Protein AF-A0A2H9LXZ3-F1 (afdb_monomer)

Solvent-accessible surface area (backbone atoms only — not comparable to full-atom values): 5388 Å² total; per-residue (Å²): 138,89,79,96,81,56,70,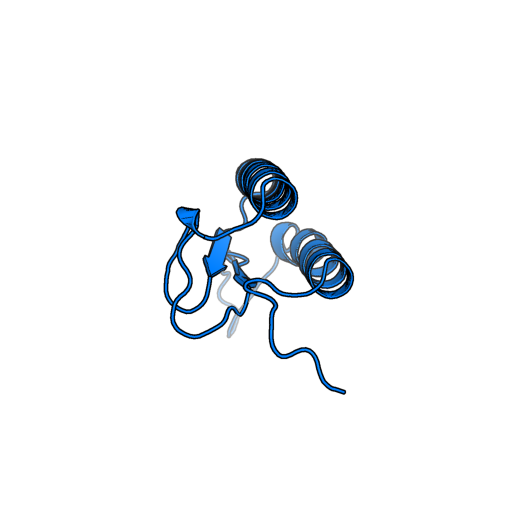52,63,52,73,67,59,51,51,56,50,50,57,50,44,62,55,49,61,66,62,82,84,42,61,62,97,85,43,79,53,84,78,77,41,68,52,75,43,63,44,51,98,82,73,49,79,87,77,46,53,74,67,55,48,53,48,49,55,51,49,53,51,50,25,66,75,59,66,38,32,43,28,48,73,89,46,70,82,96

Foldseek 3Di:
DDDPDDQWDDPVVVVVLVVVLVVLLPDDADDDPNDGDDDAAEREIEGPPDRDLVPDDPVVVVVVVVVVVVCVVSRHWYHYPHDTPD

Nearest PDB structures (foldseek):
  8a3v-assembly1_C  TM=2.925E-01  e=3.371E+00  Vibrio cholerae
  2mm9-assembly1_A  TM=2.903E-01  e=4.125E+00  Arabidopsis thaliana

Mean predicted aligned error: 6.32 Å

Radius of gyration: 14.75 Å; Cα contacts (8 Å, |Δi|>4): 89; chains: 1; bounding box: 38×24×42 Å

Structure (mmCIF, N/CA/C/O backbone):
data_AF-A0A2H9LXZ3-F1
#
_entry.id   AF-A0A2H9LXZ3-F1
#
loop_
_atom_site.group_PDB
_atom_site.id
_atom_site.type_symbol
_atom_site.label_atom_id
_atom_site.label_alt_id
_atom_site.label_comp_id
_atom_site.label_asym_id
_atom_site.label_entity_id
_atom_site.label_seq_id
_atom_site.pdbx_PDB_ins_code
_atom_site.Cartn_x
_atom_site.Cartn_y
_atom_site.Cartn_z
_atom_site.occupancy
_atom_site.B_iso_or_equiv
_atom_site.auth_seq_id
_atom_site.auth_comp_id
_atom_site.auth_asym_id
_atom_site.auth_atom_id
_atom_site.pdbx_PDB_model_num
ATOM 1 N N . LYS A 1 1 ? -4.053 -10.793 -23.959 1.00 38.38 1 LYS A N 1
ATOM 2 C CA . LYS A 1 1 ? -3.179 -9.701 -23.460 1.00 38.38 1 LYS A CA 1
ATOM 3 C C . LYS A 1 1 ? -1.841 -10.322 -23.078 1.00 38.38 1 LYS A C 1
ATOM 5 O O . LYS A 1 1 ? -1.796 -11.045 -22.096 1.00 38.38 1 LYS A O 1
ATOM 10 N N . HIS A 1 2 ? -0.804 -10.122 -23.890 1.00 44.84 2 HIS A N 1
ATOM 11 C CA . HIS A 1 2 ? 0.554 -10.586 -23.605 1.00 44.84 2 HIS A CA 1
ATOM 12 C C . HIS A 1 2 ? 1.339 -9.449 -22.948 1.00 44.84 2 HIS A C 1
ATOM 14 O O . HIS A 1 2 ? 1.470 -8.372 -23.521 1.00 44.84 2 HIS A 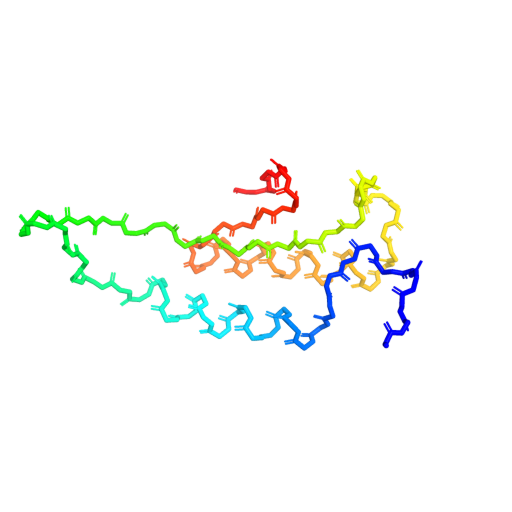O 1
ATOM 20 N N . SER A 1 3 ? 1.876 -9.673 -21.759 1.00 42.88 3 SER A N 1
ATOM 21 C CA . SER A 1 3 ? 3.079 -8.978 -21.301 1.00 42.88 3 SER A CA 1
ATOM 22 C C . SER A 1 3 ? 3.852 -10.005 -20.498 1.00 42.88 3 SER A C 1
ATOM 24 O O . SER A 1 3 ? 3.455 -10.349 -19.394 1.00 42.88 3 SER A O 1
ATOM 26 N N . LYS A 1 4 ? 4.858 -10.579 -21.153 1.00 47.09 4 LYS A N 1
ATOM 27 C CA . LYS A 1 4 ? 5.703 -11.676 -20.673 1.00 47.09 4 LYS A CA 1
ATOM 28 C C . LYS A 1 4 ? 6.919 -11.189 -19.861 1.00 47.09 4 LYS A C 1
ATOM 30 O O . LYS A 1 4 ? 7.838 -11.966 -19.684 1.00 47.09 4 LYS A O 1
ATOM 35 N N . GLU A 1 5 ? 6.982 -9.916 -19.457 1.00 51.31 5 GLU A N 1
ATOM 36 C CA . GLU A 1 5 ? 8.235 -9.320 -18.953 1.00 51.31 5 GLU A CA 1
ATOM 37 C C . GLU A 1 5 ? 7.996 -8.114 -18.026 1.00 51.31 5 GLU A C 1
ATOM 39 O O . GLU A 1 5 ? 8.532 -7.028 -18.252 1.00 51.31 5 GLU A O 1
ATOM 44 N N . LYS A 1 6 ? 7.137 -8.226 -17.006 1.00 55.44 6 LYS A N 1
ATOM 45 C CA . LYS A 1 6 ? 7.085 -7.173 -15.976 1.00 55.44 6 LYS A CA 1
ATOM 46 C C . LYS A 1 6 ? 7.195 -7.768 -14.586 1.00 55.44 6 LYS A C 1
ATOM 48 O O . LYS A 1 6 ? 6.272 -8.404 -14.091 1.00 55.44 6 LYS A O 1
ATOM 53 N N . ASN A 1 7 ? 8.321 -7.461 -13.950 1.00 66.94 7 ASN A N 1
ATOM 54 C CA . ASN A 1 7 ? 8.636 -7.825 -12.573 1.00 66.94 7 ASN A CA 1
ATOM 55 C C . ASN A 1 7 ? 7.674 -7.187 -11.557 1.00 66.94 7 ASN A C 1
ATOM 57 O O . ASN A 1 7 ? 7.656 -7.592 -10.401 1.00 66.94 7 ASN A O 1
ATOM 61 N N . LEU A 1 8 ? 6.879 -6.191 -11.960 1.00 76.75 8 LEU A N 1
ATOM 62 C CA . LEU A 1 8 ? 5.919 -5.483 -11.117 1.00 76.75 8 LEU A CA 1
ATOM 63 C C . LEU A 1 8 ? 4.592 -5.224 -11.854 1.00 76.75 8 LEU A C 1
ATOM 65 O O . LEU A 1 8 ? 4.569 -5.154 -13.089 1.00 76.75 8 LEU A O 1
ATOM 69 N N . PRO A 1 9 ? 3.480 -5.027 -11.115 1.00 83.50 9 PRO A N 1
ATOM 70 C CA . PRO A 1 9 ? 2.202 -4.648 -11.707 1.00 83.50 9 PRO A CA 1
ATOM 71 C C . PRO A 1 9 ? 2.303 -3.297 -12.423 1.00 83.50 9 PRO A C 1
ATOM 73 O O . PRO A 1 9 ? 3.214 -2.498 -12.186 1.00 83.50 9 PRO A O 1
ATOM 76 N N . SER A 1 10 ? 1.358 -3.023 -13.324 1.00 86.06 10 SER A N 1
ATOM 77 C CA . SER A 1 10 ? 1.409 -1.784 -14.093 1.00 86.06 10 SER A CA 1
ATOM 78 C C . SER A 1 10 ? 1.223 -0.559 -13.190 1.00 86.06 10 SER A C 1
ATOM 80 O O . SER A 1 10 ? 0.574 -0.619 -12.146 1.00 86.06 10 SER A O 1
ATOM 82 N N . LEU A 1 11 ? 1.734 0.598 -13.624 1.00 85.19 11 LEU A N 1
ATOM 83 C CA . LEU A 1 11 ? 1.527 1.857 -12.902 1.00 85.19 11 LEU A CA 1
ATOM 84 C C . LEU A 1 11 ? 0.031 2.172 -12.701 1.00 85.19 11 LEU A C 1
ATOM 86 O O . LEU A 1 11 ? -0.331 2.791 -11.705 1.00 85.19 11 LEU A O 1
ATOM 90 N N . GLY A 1 12 ? -0.833 1.753 -13.634 1.00 87.75 12 GLY A N 1
ATOM 91 C CA . GLY A 1 12 ? -2.284 1.893 -13.502 1.00 87.75 12 GLY A CA 1
ATOM 92 C C . GLY A 1 12 ? -2.838 1.080 -12.332 1.00 87.75 12 GLY A C 1
ATOM 93 O O . GLY A 1 12 ? -3.554 1.630 -11.500 1.00 87.75 12 GLY A O 1
ATOM 94 N N . ASP A 1 13 ? -2.430 -0.184 -12.216 1.00 88.38 13 ASP A N 1
ATOM 95 C CA . ASP A 1 13 ? -2.857 -1.074 -11.128 1.00 88.38 13 ASP A CA 1
ATOM 96 C C . ASP A 1 13 ? -2.352 -0.580 -9.763 1.00 88.38 13 ASP A C 1
ATOM 98 O O . ASP A 1 13 ? -3.073 -0.620 -8.769 1.00 88.38 13 ASP A O 1
ATOM 102 N N . ILE A 1 14 ? -1.126 -0.047 -9.713 1.00 90.12 14 ILE A N 1
ATOM 103 C CA . ILE A 1 14 ? -0.552 0.542 -8.493 1.00 90.12 14 ILE A CA 1
ATOM 104 C C . ILE A 1 14 ? -1.339 1.781 -8.064 1.00 90.12 14 ILE A C 1
ATOM 106 O O . ILE A 1 14 ? -1.631 1.938 -6.880 1.00 90.12 14 ILE A O 1
ATOM 110 N N . LYS A 1 15 ? -1.707 2.656 -9.007 1.00 91.31 15 LYS A N 1
ATOM 111 C CA . LYS A 1 15 ? -2.524 3.843 -8.715 1.00 91.31 15 LYS A CA 1
ATOM 112 C C . LYS A 1 15 ? -3.904 3.464 -8.181 1.00 91.31 15 LYS A C 1
ATOM 114 O O . LYS A 1 15 ? -4.350 4.063 -7.207 1.00 91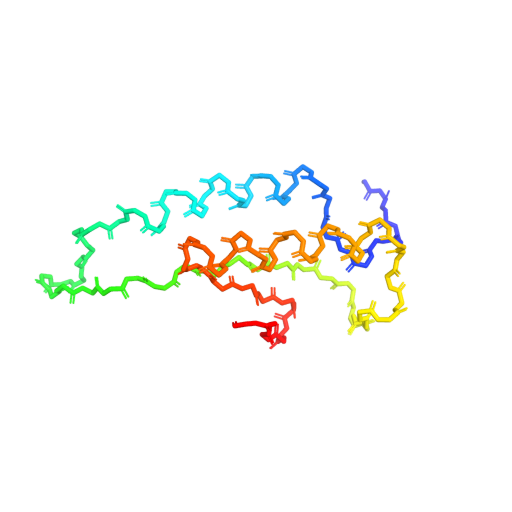.31 15 LYS A O 1
ATOM 119 N N . ASP A 1 16 ? -4.545 2.459 -8.771 1.00 92.81 16 ASP A N 1
ATOM 120 C CA . ASP A 1 16 ? -5.819 1.933 -8.267 1.00 92.81 16 ASP A CA 1
ATOM 121 C C . ASP A 1 16 ? -5.668 1.336 -6.855 1.00 92.81 16 ASP A C 1
ATOM 123 O O . ASP A 1 16 ? -6.476 1.589 -5.959 1.00 92.81 16 ASP A O 1
ATOM 127 N N . GLY A 1 17 ? -4.572 0.613 -6.613 1.00 93.50 17 GLY A N 1
ATOM 128 C CA . GLY A 1 17 ? -4.212 0.117 -5.288 1.00 93.50 17 GLY A CA 1
ATOM 129 C C . GLY A 1 17 ? -4.023 1.234 -4.256 1.00 93.50 17 GLY A C 1
ATOM 130 O O . GLY A 1 17 ? -4.553 1.137 -3.151 1.00 93.50 17 GLY A O 1
ATOM 131 N N . LEU A 1 18 ? -3.326 2.316 -4.614 1.00 93.94 18 LEU A N 1
ATOM 132 C CA . LEU A 1 18 ? -3.130 3.481 -3.744 1.00 93.94 18 LEU A CA 1
ATOM 133 C C . LEU A 1 18 ? -4.444 4.194 -3.419 1.00 93.94 18 LEU A C 1
ATOM 135 O O . LEU A 1 18 ? -4.652 4.571 -2.269 1.00 93.94 18 LEU A O 1
ATOM 139 N N . LEU A 1 19 ? -5.354 4.324 -4.388 1.00 94.62 19 LEU A N 1
ATOM 140 C CA . LEU A 1 19 ? -6.676 4.901 -4.141 1.00 94.62 19 LEU A CA 1
ATOM 141 C C . LEU A 1 19 ? -7.434 4.113 -3.062 1.00 94.62 19 LEU A C 1
ATOM 143 O O . LEU A 1 19 ? -8.017 4.699 -2.152 1.00 94.62 19 LEU A O 1
ATOM 147 N N . LYS A 1 20 ? -7.361 2.779 -3.107 1.00 94.44 20 LYS A N 1
ATOM 148 C CA . LYS A 1 20 ? -7.925 1.915 -2.060 1.00 94.44 20 LYS A CA 1
ATOM 149 C C . LYS A 1 20 ? -7.205 2.080 -0.724 1.00 94.44 20 LYS A C 1
ATOM 151 O O . LYS A 1 20 ? -7.864 2.046 0.310 1.00 94.44 20 LYS A O 1
ATOM 156 N N . MET A 1 21 ? -5.885 2.284 -0.722 1.00 95.38 21 MET A N 1
ATOM 157 C CA . MET A 1 21 ? -5.139 2.517 0.521 1.00 95.38 21 MET A CA 1
ATOM 158 C C . MET A 1 21 ? -5.600 3.793 1.217 1.00 95.38 21 MET A C 1
ATOM 160 O O . MET A 1 21 ? -5.824 3.737 2.417 1.00 95.38 21 MET A O 1
ATOM 164 N N . ILE A 1 22 ? -5.849 4.878 0.475 1.00 93.69 22 ILE A N 1
ATOM 165 C CA . ILE A 1 22 ? -6.409 6.118 1.040 1.00 93.69 22 ILE A CA 1
ATOM 166 C C . ILE A 1 22 ? -7.726 5.832 1.770 1.00 93.69 22 ILE A C 1
ATOM 168 O O . ILE A 1 22 ? -7.954 6.343 2.860 1.00 93.69 22 ILE A O 1
ATOM 172 N N . LEU A 1 23 ? -8.597 4.995 1.208 1.00 94.06 23 LEU A N 1
ATOM 173 C CA . LEU A 1 23 ? -9.851 4.638 1.870 1.00 94.06 23 LEU A CA 1
ATOM 174 C C . LEU A 1 23 ? -9.606 3.761 3.103 1.00 94.06 23 LEU A C 1
ATOM 176 O O . LEU A 1 23 ? -10.143 4.031 4.173 1.00 94.06 23 LEU A O 1
ATOM 180 N N . PHE A 1 24 ? -8.778 2.723 2.973 1.00 93.50 24 PHE A N 1
ATOM 181 C CA . PHE A 1 24 ? -8.576 1.729 4.026 1.00 93.50 24 PHE A CA 1
ATOM 182 C C . PHE A 1 24 ? -7.803 2.259 5.236 1.00 93.50 24 PHE A C 1
ATOM 184 O O . PHE A 1 24 ? -8.064 1.813 6.351 1.00 93.50 24 PHE A O 1
ATOM 191 N N . THR A 1 25 ? -6.882 3.208 5.052 1.00 93.50 25 THR A N 1
ATOM 192 C CA . THR A 1 25 ? -6.134 3.831 6.159 1.00 93.50 25 THR A CA 1
ATOM 193 C C . THR A 1 25 ? -6.984 4.802 6.974 1.00 93.50 25 THR A C 1
ATOM 195 O O . THR A 1 25 ? -6.620 5.115 8.102 1.00 93.50 25 THR A O 1
ATOM 198 N N . ASN A 1 26 ? -8.110 5.261 6.423 1.00 92.75 26 ASN A N 1
ATOM 199 C CA . ASN A 1 26 ? -9.025 6.210 7.061 1.00 92.75 26 ASN A CA 1
ATOM 200 C C . ASN A 1 26 ? -10.279 5.539 7.658 1.00 92.75 26 ASN A C 1
ATOM 202 O O . ASN A 1 26 ? -11.233 6.219 8.028 1.00 92.75 26 ASN A O 1
ATOM 206 N N . LEU A 1 27 ? -10.315 4.206 7.759 1.00 92.06 27 LEU A N 1
ATOM 207 C CA . LEU A 1 27 ? -11.432 3.498 8.389 1.00 92.06 27 LEU A CA 1
ATOM 208 C C . LEU A 1 27 ? -11.348 3.587 9.924 1.00 92.06 27 LEU A C 1
ATOM 210 O O . LEU A 1 27 ? -10.492 2.953 10.538 1.00 92.06 27 LEU A O 1
ATOM 214 N N . GLU A 1 28 ? -12.272 4.319 10.552 1.00 87.56 28 GLU A N 1
ATOM 215 C CA . GLU A 1 28 ? -12.272 4.540 12.012 1.00 87.56 28 GLU A CA 1
ATOM 216 C C . GLU A 1 28 ? -13.190 3.595 12.809 1.00 87.56 28 GLU A C 1
ATOM 218 O O . GLU A 1 28 ? -12.900 3.273 13.969 1.00 87.56 28 GLU A O 1
ATOM 223 N N . ASP A 1 29 ? -14.299 3.142 12.211 1.00 91.50 29 ASP A N 1
ATOM 224 C CA . ASP A 1 29 ? -15.303 2.292 12.868 1.00 91.50 29 ASP A CA 1
ATOM 225 C C . ASP A 1 29 ? -15.432 0.916 12.206 1.00 91.50 29 ASP A C 1
ATOM 227 O O . ASP A 1 29 ? -16.473 0.536 11.673 1.00 91.50 29 ASP A O 1
ATOM 231 N N . VAL A 1 30 ? -14.344 0.146 12.232 1.00 92.19 30 VAL A N 1
ATOM 232 C CA . VAL A 1 30 ? -14.352 -1.237 11.744 1.00 92.19 30 VAL A CA 1
ATOM 233 C C . VAL A 1 30 ? -14.756 -2.179 12.870 1.00 92.19 30 VAL A C 1
ATOM 235 O O . VAL A 1 30 ? -14.086 -2.253 13.902 1.00 92.19 30 VAL A O 1
ATOM 238 N N . LYS A 1 31 ? -15.848 -2.925 12.669 1.00 95.25 31 LYS A N 1
ATOM 239 C CA . LYS A 1 31 ? -16.382 -3.881 13.645 1.00 95.25 31 LYS A CA 1
ATOM 240 C C . LYS A 1 31 ? -16.657 -5.240 13.012 1.00 95.25 31 LYS A C 1
ATOM 242 O O . LYS A 1 31 ? -17.213 -5.317 11.922 1.00 95.25 31 LYS A O 1
ATOM 247 N N . ILE A 1 32 ? -16.331 -6.307 13.735 1.00 93.50 32 ILE A N 1
ATOM 248 C CA . ILE A 1 32 ? -16.721 -7.683 13.400 1.00 93.50 32 ILE A CA 1
ATOM 249 C C . ILE A 1 32 ? -17.491 -8.221 14.606 1.00 93.50 32 ILE A C 1
ATOM 251 O O . ILE A 1 32 ? -16.969 -8.207 15.720 1.00 93.50 32 ILE A O 1
ATOM 255 N N . ASN A 1 33 ? -18.748 -8.631 14.406 1.00 94.44 33 ASN A N 1
ATOM 256 C CA . ASN A 1 33 ? -19.661 -9.065 15.476 1.00 94.44 33 ASN A CA 1
ATOM 257 C C . ASN A 1 33 ? -19.743 -8.068 16.653 1.00 94.44 33 ASN A C 1
ATOM 259 O O . ASN A 1 33 ? -19.697 -8.452 17.817 1.00 94.44 33 ASN A O 1
ATOM 263 N N . GLY A 1 34 ? -19.793 -6.765 16.351 1.00 93.00 34 GLY A N 1
ATOM 264 C CA . GLY A 1 34 ? -19.870 -5.694 17.354 1.00 93.00 34 GLY A CA 1
ATOM 265 C C . GLY A 1 34 ? -18.551 -5.354 18.064 1.00 93.00 34 GLY A C 1
ATOM 266 O O . GLY A 1 34 ? -18.476 -4.324 18.730 1.00 93.00 34 GLY A O 1
ATOM 267 N N . LYS A 1 35 ? -17.486 -6.147 17.890 1.00 95.06 35 LYS A N 1
ATOM 268 C CA . LYS A 1 35 ? -16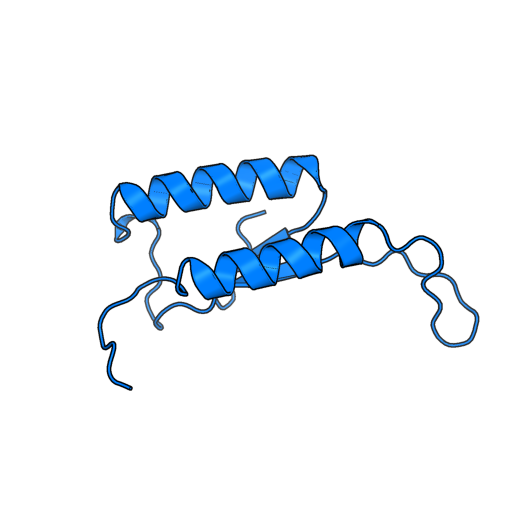.156 -5.860 18.447 1.00 95.06 35 LYS A CA 1
ATOM 269 C C . LYS A 1 35 ? -15.367 -4.958 17.501 1.00 95.06 35 LYS A C 1
ATOM 271 O O . LYS A 1 35 ? -15.296 -5.250 16.311 1.00 95.06 35 LYS A O 1
ATOM 276 N N . LYS A 1 36 ? -14.769 -3.881 18.024 1.00 94.81 36 LYS A N 1
ATOM 277 C CA . LYS A 1 36 ? -13.956 -2.929 17.247 1.00 94.81 36 LYS A CA 1
ATOM 278 C C . LYS A 1 36 ? -12.589 -3.527 16.891 1.00 94.81 36 LYS A C 1
ATOM 280 O O . LYS A 1 36 ? -11.946 -4.144 17.740 1.00 94.81 36 LYS A O 1
ATOM 285 N N . TYR A 1 37 ? -12.147 -3.314 15.655 1.00 93.06 37 TYR A N 1
ATOM 286 C CA . TYR A 1 37 ? -10.845 -3.722 15.130 1.00 93.06 37 TYR A CA 1
ATOM 287 C C . TYR A 1 37 ? -10.112 -2.517 14.545 1.00 93.06 37 TYR A C 1
ATOM 289 O O . TYR A 1 37 ? -10.733 -1.600 14.015 1.00 93.06 37 TYR A O 1
ATOM 297 N N . SER A 1 38 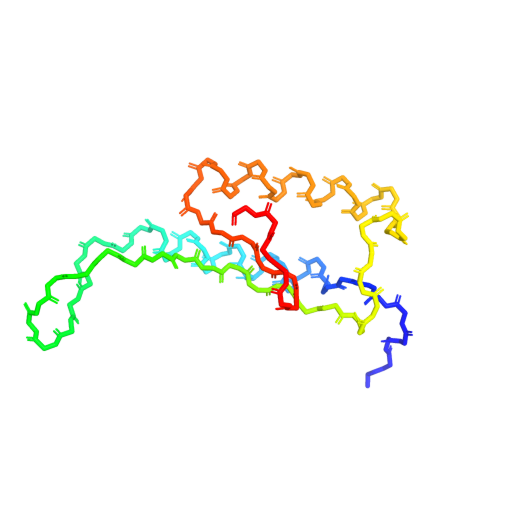? -8.783 -2.542 14.627 1.00 89.38 38 SER A N 1
ATOM 298 C CA . SER A 1 38 ? -7.926 -1.603 13.906 1.00 89.38 38 SER A CA 1
ATOM 299 C C . SER A 1 38 ? -7.430 -2.299 12.637 1.00 89.38 38 SER A C 1
ATOM 301 O O 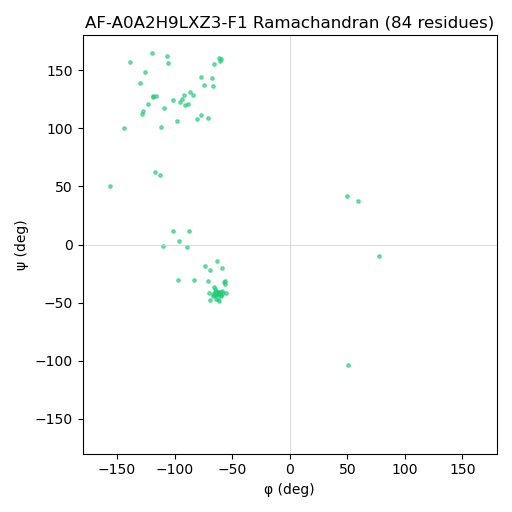. SER A 1 38 ? -6.636 -3.240 12.752 1.00 89.38 38 SER A O 1
ATOM 303 N N . PRO A 1 39 ? -7.941 -1.945 11.444 1.00 90.81 39 PRO A N 1
ATOM 304 C CA . PRO A 1 39 ? -7.488 -2.564 10.208 1.00 90.81 39 PRO A CA 1
ATOM 305 C C . PRO A 1 39 ? -6.036 -2.167 9.926 1.00 90.81 39 PRO A C 1
ATOM 307 O O . PRO A 1 39 ? -5.632 -1.029 10.150 1.00 90.81 39 PRO A O 1
ATOM 310 N N . LEU A 1 40 ? -5.259 -3.105 9.386 1.00 91.44 40 LEU A N 1
ATOM 311 C CA . LEU A 1 40 ? -3.935 -2.832 8.837 1.00 91.44 40 LEU A CA 1
ATOM 312 C C . LEU A 1 40 ? -3.997 -3.024 7.317 1.00 91.44 40 LEU A C 1
ATOM 314 O O . LEU A 1 40 ? -3.994 -4.169 6.857 1.00 91.44 40 LEU A O 1
ATOM 318 N N . PRO A 1 41 ? -4.090 -1.942 6.528 1.00 93.75 41 PRO A N 1
ATOM 319 C CA . PRO A 1 41 ? -4.152 -2.048 5.078 1.00 93.75 41 PRO A CA 1
ATOM 320 C C . PRO A 1 41 ? -2.834 -2.581 4.510 1.00 93.75 41 PRO A C 1
ATOM 322 O O . PRO A 1 41 ? -1.749 -2.156 4.913 1.00 93.75 41 PRO A O 1
ATOM 325 N N . ILE A 1 42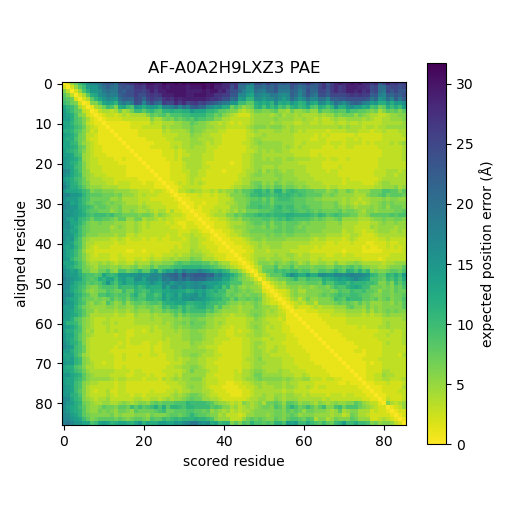 ? -2.929 -3.516 3.563 1.00 94.00 42 ILE A N 1
ATOM 326 C CA . ILE A 1 42 ? -1.770 -4.120 2.899 1.00 94.00 42 ILE A CA 1
ATOM 327 C C . ILE A 1 42 ? -1.959 -4.001 1.388 1.00 94.00 42 ILE A C 1
ATOM 329 O O . ILE A 1 42 ? -2.847 -4.634 0.813 1.00 94.00 42 ILE A O 1
ATOM 333 N N . LEU A 1 43 ? -1.088 -3.228 0.744 1.00 93.81 43 LEU A N 1
ATOM 334 C CA . LEU A 1 43 ? -0.969 -3.165 -0.703 1.00 93.81 43 LEU A CA 1
ATOM 335 C C . LEU A 1 43 ? -0.148 -4.367 -1.183 1.00 93.81 43 LEU A C 1
ATOM 337 O O . LEU A 1 43 ? 1.060 -4.444 -0.957 1.00 93.81 43 LEU A O 1
ATOM 341 N N . LYS A 1 44 ? -0.815 -5.325 -1.830 1.00 91.06 44 LYS A N 1
ATOM 342 C CA . LYS A 1 44 ? -0.164 -6.503 -2.414 1.00 91.06 44 LYS A CA 1
ATOM 343 C C . LYS A 1 44 ? 0.218 -6.218 -3.863 1.00 91.06 44 LYS A C 1
ATOM 345 O O . LYS A 1 44 ? -0.653 -5.949 -4.685 1.00 91.06 44 LYS A O 1
ATOM 350 N N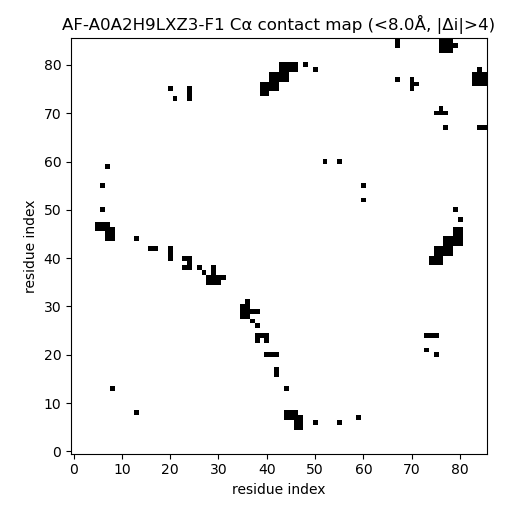 . LEU A 1 45 ? 1.505 -6.306 -4.166 1.00 88.62 45 LEU A N 1
ATOM 351 C CA . LEU A 1 45 ? 2.051 -6.250 -5.515 1.00 88.62 45 LEU A CA 1
ATOM 352 C C . LEU A 1 45 ? 2.365 -7.684 -5.951 1.00 88.62 45 LEU A C 1
ATOM 354 O O . LEU A 1 45 ? 3.083 -8.406 -5.261 1.00 88.62 45 LEU A O 1
ATOM 358 N N . THR A 1 46 ? 1.805 -8.120 -7.074 1.00 83.94 46 THR A N 1
ATOM 359 C CA . THR A 1 46 ? 2.127 -9.426 -7.661 1.00 83.94 46 THR A CA 1
ATOM 360 C C . THR A 1 46 ? 3.238 -9.257 -8.683 1.00 83.94 46 THR A C 1
ATOM 362 O O . THR A 1 46 ? 3.106 -8.456 -9.608 1.00 83.94 46 THR A O 1
ATOM 365 N N . ALA A 1 47 ? 4.306 -10.019 -8.507 1.00 80.69 47 ALA A N 1
ATOM 366 C CA . ALA A 1 47 ? 5.475 -10.063 -9.368 1.00 80.69 47 ALA A CA 1
ATOM 367 C C . ALA A 1 47 ? 5.653 -11.481 -9.923 1.00 80.69 47 ALA A C 1
ATOM 369 O O . ALA A 1 47 ? 5.075 -12.435 -9.395 1.00 80.69 47 ALA A O 1
ATOM 370 N N . GLU A 1 48 ? 6.480 -11.643 -10.956 1.00 75.44 48 GLU A N 1
ATOM 371 C CA . GLU A 1 48 ? 6.898 -12.980 -11.387 1.00 75.44 48 GLU A CA 1
ATOM 372 C C . GLU A 1 48 ? 7.625 -13.730 -10.255 1.00 75.44 48 GLU A C 1
ATOM 374 O O . GLU A 1 48 ? 8.087 -13.147 -9.270 1.00 75.44 48 GLU A O 1
ATOM 379 N N . THR A 1 49 ? 7.676 -15.057 -10.365 1.00 63.91 49 THR A N 1
ATOM 380 C CA . THR A 1 49 ? 8.048 -15.991 -9.288 1.00 63.91 49 THR A CA 1
ATOM 381 C C . THR A 1 49 ? 9.449 -15.763 -8.701 1.00 63.91 49 THR A C 1
ATOM 383 O O . THR A 1 49 ? 9.688 -16.170 -7.570 1.00 63.91 49 THR A O 1
ATOM 386 N N . HIS A 1 50 ? 10.346 -15.082 -9.423 1.00 65.25 50 HIS A N 1
ATOM 387 C CA . HIS A 1 50 ? 11.699 -14.713 -8.983 1.00 65.25 50 HIS A CA 1
ATOM 388 C C . HIS A 1 50 ? 11.839 -13.191 -8.811 1.00 65.25 50 HIS A C 1
ATOM 390 O O . HIS A 1 50 ? 12.642 -12.541 -9.474 1.00 65.25 50 HIS A O 1
ATOM 396 N N . PHE A 1 51 ? 11.026 -12.596 -7.936 1.00 70.19 51 PHE A N 1
ATOM 397 C CA . PHE A 1 51 ? 11.129 -11.170 -7.632 1.00 70.19 51 PHE A CA 1
ATOM 398 C C . PHE A 1 51 ? 12.398 -10.863 -6.827 1.00 70.19 51 PHE A C 1
ATOM 400 O O . PHE A 1 51 ? 12.471 -11.143 -5.630 1.00 70.19 51 PHE A O 1
ATOM 407 N N . GLU A 1 52 ? 13.366 -10.212 -7.467 1.00 71.81 52 GLU A N 1
ATOM 408 C CA . GLU A 1 52 ? 14.507 -9.592 -6.801 1.00 71.81 52 GLU A CA 1
ATOM 409 C C . GLU A 1 52 ? 14.510 -8.084 -7.055 1.00 71.81 52 GLU A C 1
ATOM 411 O O . GLU A 1 52 ? 14.518 -7.627 -8.197 1.00 71.81 52 GLU A O 1
ATOM 416 N N . ILE A 1 53 ? 14.580 -7.289 -5.983 1.00 70.75 53 ILE A N 1
ATOM 417 C CA . ILE A 1 53 ? 14.620 -5.817 -6.069 1.00 70.75 53 ILE A CA 1
ATOM 418 C C . ILE A 1 53 ? 15.804 -5.344 -6.932 1.00 70.75 53 ILE A C 1
ATOM 420 O O . ILE A 1 53 ? 15.701 -4.345 -7.643 1.00 70.75 53 ILE A O 1
ATOM 424 N N . ASN A 1 54 ? 16.912 -6.089 -6.910 1.00 71.69 54 ASN A N 1
ATOM 425 C CA . ASN A 1 54 ? 18.127 -5.788 -7.668 1.00 71.69 54 ASN A CA 1
ATOM 426 C C . ASN A 1 54 ? 17.956 -5.966 -9.186 1.00 71.69 54 ASN A C 1
ATOM 428 O O . ASN A 1 54 ? 18.705 -5.362 -9.948 1.00 71.69 54 ASN A O 1
ATOM 432 N N . GLN A 1 55 ? 16.975 -6.761 -9.624 1.00 75.75 55 GLN A N 1
ATOM 433 C CA . GLN A 1 55 ? 16.679 -7.012 -11.039 1.00 75.75 55 GLN A CA 1
ATOM 434 C C . GLN A 1 55 ? 15.682 -5.999 -11.623 1.00 75.75 55 GLN A C 1
ATOM 436 O O . GLN A 1 55 ? 15.359 -6.043 -12.809 1.00 75.75 55 GLN A O 1
ATOM 441 N N . LEU A 1 56 ? 15.184 -5.073 -10.800 1.00 78.50 56 LEU A N 1
ATOM 442 C CA . LEU A 1 56 ? 14.285 -4.014 -11.239 1.00 78.50 56 LEU A CA 1
ATOM 443 C C . LEU A 1 56 ? 15.042 -2.906 -11.961 1.00 78.50 56 LEU A C 1
ATOM 445 O O . LEU A 1 56 ? 16.137 -2.501 -11.557 1.00 78.50 56 LEU A O 1
ATOM 449 N N . SER A 1 57 ? 14.401 -2.343 -12.981 1.00 82.31 57 SER A N 1
ATOM 450 C CA . SER A 1 57 ? 14.895 -1.153 -13.665 1.00 82.31 57 SER A CA 1
ATOM 451 C C . SER A 1 57 ? 15.003 0.040 -12.707 1.00 82.31 57 SER A C 1
ATOM 453 O O . SER A 1 57 ? 14.324 0.124 -11.679 1.00 82.31 57 SER A O 1
ATOM 455 N N . GLN A 1 58 ? 15.834 1.025 -13.057 1.00 83.25 58 GLN A N 1
ATOM 456 C CA . GLN A 1 58 ? 16.004 2.225 -12.229 1.00 83.25 58 GLN A CA 1
ATOM 457 C C . GLN A 1 58 ? 14.680 2.964 -11.960 1.00 83.25 58 GLN A C 1
ATOM 459 O O . GLN A 1 58 ? 14.492 3.531 -10.880 1.00 83.25 58 GLN A O 1
ATOM 464 N N . SER A 1 59 ? 13.750 2.958 -12.919 1.00 83.06 59 SER A N 1
ATOM 465 C CA . SER A 1 59 ? 12.435 3.587 -12.767 1.00 83.06 59 SER A CA 1
ATOM 466 C C . SER A 1 59 ? 11.544 2.827 -11.780 1.00 83.06 59 SER A C 1
ATOM 468 O O . SER A 1 59 ? 10.912 3.456 -10.930 1.00 83.06 59 SER A O 1
ATOM 470 N N . GLU A 1 60 ? 11.541 1.495 -11.829 1.00 82.88 60 GLU A N 1
ATOM 471 C CA . GLU A 1 60 ? 10.813 0.630 -10.894 1.00 82.88 60 GLU A CA 1
ATOM 472 C C . GLU A 1 60 ? 11.356 0.749 -9.468 1.00 82.88 60 GLU A C 1
ATOM 474 O O . GLU A 1 60 ? 10.579 0.905 -8.527 1.00 82.88 60 GLU A O 1
ATOM 479 N N . GLN A 1 61 ? 12.682 0.776 -9.297 1.00 84.62 61 GLN A N 1
ATOM 480 C CA . GLN A 1 61 ? 13.299 0.997 -7.986 1.00 84.62 61 GLN A CA 1
ATOM 481 C C . GLN A 1 61 ? 12.931 2.367 -7.409 1.00 84.62 61 GLN A C 1
ATOM 483 O O . GLN A 1 61 ? 12.629 2.494 -6.221 1.00 84.62 61 GLN A O 1
ATOM 488 N N . LYS A 1 62 ? 12.932 3.415 -8.243 1.00 88.88 62 LYS A N 1
ATOM 489 C CA . LYS A 1 62 ? 12.524 4.761 -7.820 1.00 88.88 62 LYS A CA 1
ATOM 490 C C . LYS A 1 62 ? 11.054 4.788 -7.409 1.00 88.88 62 LYS A C 1
ATOM 492 O O . LYS A 1 62 ? 10.721 5.394 -6.393 1.00 88.88 62 LYS A O 1
ATOM 497 N N . MET A 1 63 ? 10.190 4.120 -8.168 1.00 87.62 63 MET A N 1
ATOM 498 C CA . MET A 1 63 ? 8.773 3.986 -7.842 1.00 87.62 63 MET A CA 1
ATOM 499 C C . MET A 1 63 ? 8.568 3.237 -6.519 1.00 87.62 63 MET A C 1
ATOM 501 O O . MET A 1 63 ? 7.830 3.731 -5.673 1.00 87.62 63 MET A O 1
ATOM 505 N N . LEU A 1 64 ? 9.243 2.102 -6.300 1.00 87.81 64 LEU A N 1
ATOM 506 C CA . LEU A 1 64 ? 9.161 1.359 -5.037 1.00 87.81 64 LEU A CA 1
ATOM 507 C C . LEU A 1 64 ? 9.618 2.201 -3.845 1.00 87.81 64 LEU A C 1
ATOM 509 O O . LEU A 1 64 ? 8.913 2.251 -2.845 1.00 87.81 64 LEU A O 1
ATOM 513 N N . LYS A 1 65 ? 10.724 2.943 -3.966 1.00 89.75 65 LYS A N 1
ATOM 514 C CA . LYS A 1 65 ? 11.179 3.865 -2.909 1.00 89.75 65 LYS A CA 1
ATOM 515 C C . LYS A 1 65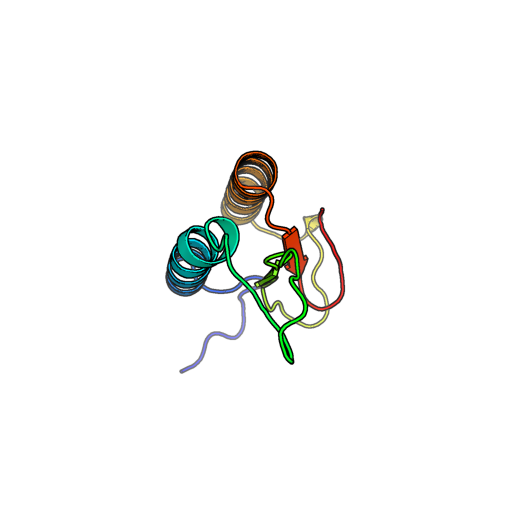 ? 10.136 4.936 -2.577 1.00 89.75 65 LYS A C 1
ATOM 517 O O . LYS A 1 65 ? 9.954 5.283 -1.410 1.00 89.75 65 LYS A O 1
ATOM 522 N N . LEU A 1 66 ? 9.450 5.474 -3.589 1.00 92.50 66 LEU A N 1
ATOM 523 C CA . LEU A 1 66 ? 8.358 6.429 -3.376 1.00 92.50 66 LEU A CA 1
ATOM 524 C C . LEU A 1 66 ? 7.157 5.765 -2.691 1.00 92.50 66 LEU A C 1
ATOM 526 O O . LEU A 1 66 ? 6.612 6.339 -1.753 1.00 92.50 66 LEU A O 1
ATOM 530 N N . LEU A 1 67 ? 6.786 4.552 -3.107 1.00 91.31 67 LEU A N 1
ATOM 531 C CA . LEU A 1 67 ? 5.713 3.778 -2.480 1.00 91.31 67 LEU A CA 1
ATOM 532 C C . LEU A 1 67 ? 6.026 3.442 -1.020 1.00 91.31 67 LEU A C 1
ATOM 534 O O . LEU A 1 67 ? 5.161 3.598 -0.168 1.00 91.31 67 LEU A O 1
ATOM 538 N N . GLU A 1 68 ? 7.256 3.037 -0.704 1.00 91.69 68 GLU A N 1
ATOM 539 C CA . GLU A 1 68 ? 7.691 2.780 0.673 1.00 91.69 68 GLU A CA 1
ATOM 540 C C . GLU A 1 68 ? 7.588 4.028 1.550 1.00 91.69 68 GLU A C 1
ATOM 542 O O . GLU A 1 68 ? 7.171 3.944 2.707 1.00 91.69 68 GLU A O 1
ATOM 547 N N . LYS A 1 69 ? 7.958 5.195 1.008 1.00 93.69 69 LYS A N 1
ATOM 548 C CA . LYS A 1 69 ? 7.793 6.471 1.709 1.00 93.69 69 LYS A CA 1
ATOM 549 C C . LYS A 1 69 ? 6.315 6.746 1.988 1.00 93.69 69 LYS A C 1
ATOM 551 O O . LYS A 1 69 ? 5.963 7.036 3.127 1.00 93.69 69 LYS A O 1
ATOM 556 N N . GLU A 1 70 ? 5.466 6.602 0.974 1.00 92.31 70 GLU A N 1
ATOM 557 C CA . GLU A 1 70 ? 4.022 6.822 1.089 1.00 92.31 70 GLU A CA 1
ATOM 558 C C . GLU A 1 70 ? 3.379 5.881 2.113 1.00 92.31 70 GLU A C 1
ATOM 560 O O . GLU A 1 70 ? 2.567 6.298 2.938 1.00 92.31 70 GLU A O 1
ATOM 565 N N . ALA A 1 71 ? 3.790 4.616 2.106 1.00 94.00 71 ALA A N 1
ATOM 566 C CA . ALA A 1 71 ? 3.304 3.588 3.009 1.00 94.00 71 ALA A CA 1
ATOM 567 C C . ALA A 1 71 ? 3.669 3.866 4.471 1.00 94.00 71 ALA A C 1
ATOM 569 O O . ALA A 1 71 ? 2.821 3.745 5.355 1.00 94.00 71 ALA A O 1
ATOM 570 N N . LYS A 1 72 ? 4.896 4.341 4.725 1.00 93.00 72 LYS A N 1
ATOM 571 C CA . LYS A 1 72 ? 5.323 4.797 6.057 1.00 93.00 72 LYS A CA 1
ATOM 572 C C . LYS A 1 72 ? 4.520 6.009 6.530 1.00 93.00 72 LYS A C 1
ATOM 574 O O . LYS A 1 72 ? 4.117 6.047 7.690 1.00 93.00 72 LYS A O 1
ATOM 579 N N . THR A 1 73 ? 4.265 6.974 5.647 1.00 93.88 73 THR A N 1
ATOM 580 C CA . THR A 1 73 ? 3.490 8.179 5.975 1.00 93.88 73 THR A CA 1
ATOM 581 C C . THR A 1 73 ? 2.026 7.856 6.279 1.00 93.88 73 THR A C 1
ATOM 583 O O . THR A 1 73 ? 1.491 8.341 7.273 1.00 93.88 73 THR A O 1
ATOM 586 N N . ASN A 1 74 ? 1.392 7.001 5.474 1.00 91.75 74 ASN A N 1
ATOM 587 C CA . ASN A 1 74 ? -0.039 6.692 5.581 1.00 91.75 74 ASN A CA 1
ATOM 588 C C . ASN A 1 74 ? -0.341 5.419 6.389 1.00 91.75 74 ASN A C 1
ATOM 590 O O . ASN A 1 74 ? -1.499 5.034 6.519 1.00 91.75 74 ASN A O 1
ATOM 594 N N . LYS A 1 75 ? 0.682 4.771 6.960 1.00 91.94 75 LYS A N 1
ATOM 595 C CA . LYS A 1 75 ? 0.565 3.584 7.826 1.00 91.94 75 LYS A CA 1
ATOM 596 C C . LYS A 1 75 ? -0.103 2.374 7.156 1.00 91.94 75 LYS A C 1
ATOM 598 O O . LYS A 1 75 ? -0.820 1.618 7.810 1.00 91.94 75 LYS A O 1
ATOM 603 N N . PHE A 1 76 ? 0.169 2.154 5.871 1.00 93.81 76 PHE A N 1
ATOM 604 C CA . PHE A 1 76 ? -0.140 0.887 5.200 1.00 93.81 76 PHE A CA 1
ATOM 605 C C . PHE A 1 76 ? 1.140 0.084 4.949 1.00 93.81 76 PHE A C 1
ATOM 607 O O . PHE A 1 76 ? 2.244 0.621 5.004 1.00 93.81 76 PHE A O 1
ATOM 614 N N . LYS A 1 77 ? 1.004 -1.218 4.688 1.00 93.88 77 LYS A N 1
ATOM 615 C CA . LYS A 1 77 ? 2.137 -2.099 4.369 1.00 93.88 77 LYS A CA 1
ATOM 616 C C . LYS A 1 77 ? 2.177 -2.460 2.899 1.00 93.88 77 LYS A C 1
ATOM 618 O O . LYS A 1 77 ? 1.145 -2.476 2.234 1.00 93.88 77 LYS A O 1
ATOM 623 N N . ILE A 1 78 ? 3.362 -2.814 2.413 1.00 92.12 78 ILE A N 1
ATOM 624 C CA . ILE A 1 78 ? 3.553 -3.315 1.053 1.00 92.12 78 ILE A CA 1
ATOM 625 C C . ILE A 1 78 ? 4.047 -4.756 1.135 1.00 92.12 78 ILE A C 1
ATOM 627 O O . ILE A 1 78 ? 5.026 -5.054 1.822 1.00 92.12 78 ILE A O 1
ATOM 631 N N . LYS A 1 79 ? 3.361 -5.645 0.419 1.00 90.50 79 LYS A N 1
ATOM 632 C CA . LYS A 1 79 ? 3.745 -7.049 0.268 1.00 90.50 79 LYS A CA 1
ATOM 633 C C . LYS A 1 79 ? 3.989 -7.331 -1.207 1.00 90.50 79 LYS A C 1
ATOM 635 O O . LYS A 1 79 ? 3.108 -7.047 -2.014 1.00 90.50 79 LYS A O 1
ATOM 640 N N . VAL A 1 80 ? 5.137 -7.897 -1.556 1.00 87.50 80 VAL A N 1
ATOM 641 C CA . VAL A 1 80 ? 5.418 -8.372 -2.915 1.00 87.50 80 VAL A CA 1
ATOM 642 C C . VAL A 1 80 ? 5.441 -9.889 -2.897 1.00 87.50 80 VAL A C 1
ATOM 644 O O . VAL A 1 80 ? 6.263 -10.474 -2.197 1.00 87.50 80 VAL A O 1
ATOM 647 N N . ASN A 1 81 ? 4.523 -10.528 -3.626 1.00 83.12 81 ASN A N 1
ATOM 648 C CA . ASN A 1 81 ? 4.273 -11.971 -3.527 1.00 83.12 81 ASN A CA 1
ATOM 649 C C . ASN A 1 81 ? 4.068 -12.395 -2.053 1.00 83.12 81 ASN A C 1
ATOM 651 O O . ASN A 1 81 ? 3.027 -12.092 -1.448 1.00 83.12 81 ASN A O 1
ATOM 655 N N . ASP A 1 82 ? 5.079 -13.025 -1.450 1.00 81.69 82 ASP A N 1
ATOM 656 C CA . ASP A 1 82 ? 5.087 -13.443 -0.046 1.00 81.69 82 ASP A CA 1
ATOM 657 C C . ASP A 1 82 ? 6.042 -12.674 0.869 1.00 81.69 82 ASP A C 1
ATOM 659 O O . ASP A 1 82 ? 6.005 -12.856 2.085 1.00 81.69 82 ASP A O 1
ATOM 663 N N . LEU A 1 83 ? 6.799 -11.728 0.316 1.00 82.44 83 LEU A N 1
ATOM 664 C CA . LEU A 1 83 ? 7.744 -10.900 1.049 1.00 82.44 83 LEU A CA 1
ATOM 665 C C . LEU A 1 83 ? 7.089 -9.594 1.520 1.00 82.44 83 LEU A C 1
ATOM 667 O O . LEU A 1 83 ? 6.515 -8.849 0.724 1.00 82.44 83 LEU A O 1
ATOM 671 N N . PHE A 1 84 ? 7.214 -9.277 2.808 1.00 82.12 84 PHE A N 1
ATOM 672 C CA . PHE A 1 84 ? 6.912 -7.938 3.318 1.00 82.12 84 PHE A CA 1
ATOM 673 C C . PHE A 1 84 ? 8.123 -7.026 3.123 1.00 82.12 84 PHE A C 1
ATOM 675 O O . PHE A 1 84 ? 9.224 -7.375 3.541 1.00 82.12 84 PHE A O 1
ATOM 682 N N . LEU A 1 85 ? 7.910 -5.858 2.513 1.00 77.25 85 LEU A N 1
ATOM 683 C CA . LEU A 1 85 ? 8.950 -4.828 2.406 1.00 77.25 85 LEU A CA 1
ATOM 684 C C . LEU A 1 85 ? 9.026 -3.966 3.679 1.00 77.25 85 LEU A C 1
ATOM 686 O O . LEU A 1 85 ? 10.103 -3.492 4.034 1.00 77.25 85 LEU A O 1
ATOM 690 N N . ILE A 1 86 ? 7.886 -3.780 4.361 1.00 68.75 86 ILE A N 1
ATOM 691 C CA . ILE A 1 86 ? 7.678 -2.955 5.569 1.00 68.75 86 ILE A CA 1
ATOM 692 C C . ILE A 1 86 ? 6.524 -3.499 6.430 1.00 68.75 86 ILE A C 1
ATOM 694 O O . ILE A 1 86 ? 5.625 -4.175 5.876 1.00 68.75 86 ILE A O 1
#

pLDDT: mean 84.43, std 13.01, range [38.38, 95.38]

Secondary structure (DSSP, 8-state):
------SS--HHHHHHHHHHHHHHHT---EEETTEEE----EEEEP--SS--GGGS-HHHHHHHHHHHHHHHHHT-EEEETTEE--

Sequence (86 aa):
KHSKEKNLPSLGDIKDGLLKMILFTNLEDVKINGKKYSPLPILKLTAETHFEINQLSQSEQKMLKLLEKEAKTNKFKIKVNDLFLI